Protein AF-A0A1V4JMK2-F1 (afdb_monomer)

InterPro domains:
  IPR051355 Notch and Slit guidance protein [PTHR45836] (16-61)

Sequence (89 aa):
MKKDFKALARMVKESGAQRYQCVCLPGWEGTFCENESNECNSEPCKNNGTCMDLFNSYRATTTFGKRRCCFITTPLRNAFRLYIQYHLE

Foldseek 3Di:
DPPPQQWDWDWDADPNDIDIFTDGDQQFDDRRSPDGDFPCVVVPEPPPWDWAGDRSFIFTDDPPPDDPPGPGPDVPPPVVVVVVVPPDD

pLDDT: mean 73.58, std 20.38, range [39.56, 94.94]

Nearest PDB structures (foldseek):
  4cud-assembly1_A  TM=7.215E-01  e=1.865E-05  Homo sapiens
  7alj-assembly1_A  TM=6.982E-01  e=1.865E-05  Drosophila melanogaster
  9b3n-assembly1_A  TM=6.676E-01  e=4.515E-05  Homo sapiens
  5mwb-assembly1_A  TM=6.206E-01  e=1.865E-05  Homo sapiens
  4d0f-assembly1_A-2  TM=6.539E-01  e=3.091E-05  Homo sapiens

Structure (mmCIF, N/CA/C/O backbone):
data_AF-A0A1V4JMK2-F1
#
_entry.id   AF-A0A1V4JMK2-F1
#
loop_
_atom_site.group_PDB
_atom_site.id
_atom_site.type_symbol
_atom_site.label_atom_id
_atom_site.label_alt_id
_atom_site.label_comp_id
_atom_site.label_asym_id
_atom_site.label_entity_id
_atom_site.label_seq_id
_atom_site.pdbx_PDB_ins_code
_atom_site.Cartn_x
_atom_site.Cartn_y
_atom_site.Cartn_z
_atom_site.occupancy
_atom_site.B_iso_or_equiv
_atom_site.auth_seq_id
_atom_site.auth_comp_id
_atom_site.auth_asym_id
_atom_site.auth_atom_id
_atom_site.pdbx_PDB_model_num
ATOM 1 N N . MET A 1 1 ? -5.203 23.246 7.465 1.00 41.91 1 MET A N 1
ATOM 2 C CA . MET A 1 1 ? -4.541 21.928 7.569 1.00 41.91 1 MET A CA 1
ATOM 3 C C . MET A 1 1 ? -5.616 20.856 7.454 1.00 41.91 1 MET A C 1
ATOM 5 O O . MET A 1 1 ? -6.287 20.576 8.441 1.00 41.91 1 MET A O 1
ATOM 9 N N . LYS A 1 2 ? -5.889 20.352 6.244 1.00 45.94 2 LYS A N 1
ATOM 10 C CA . LYS A 1 2 ? -6.797 19.209 6.081 1.00 45.94 2 LYS A CA 1
ATOM 11 C C . LYS A 1 2 ? -6.028 18.001 6.612 1.00 45.94 2 LYS A C 1
ATOM 13 O O . LYS A 1 2 ? -4.949 17.726 6.111 1.00 45.94 2 LYS A O 1
ATOM 18 N N . LYS A 1 3 ? -6.485 17.393 7.708 1.00 51.91 3 LYS A N 1
ATOM 19 C CA . LYS A 1 3 ? -5.843 16.192 8.250 1.00 51.91 3 LYS A CA 1
ATOM 20 C C . LYS A 1 3 ? -6.136 15.063 7.272 1.00 51.91 3 LYS A C 1
ATOM 22 O O . LYS A 1 3 ? -7.296 14.682 7.142 1.00 51.91 3 LYS A O 1
ATOM 27 N N . ASP A 1 4 ? -5.112 14.598 6.569 1.00 63.94 4 ASP A N 1
ATOM 28 C CA . ASP A 1 4 ? -5.188 13.450 5.670 1.00 63.94 4 ASP A CA 1
ATOM 29 C C . ASP A 1 4 ? -5.627 12.227 6.476 1.00 63.94 4 ASP A C 1
ATOM 31 O O . ASP A 1 4 ? -4.854 11.616 7.213 1.00 63.94 4 ASP A O 1
ATOM 35 N N . PHE A 1 5 ? -6.921 11.935 6.423 1.00 79.50 5 PHE A N 1
ATOM 36 C CA . PHE A 1 5 ? -7.528 10.862 7.190 1.00 79.50 5 PHE A CA 1
ATOM 37 C C . PHE A 1 5 ? -7.214 9.549 6.467 1.00 79.50 5 PHE A C 1
ATOM 39 O O . PHE A 1 5 ? -7.890 9.210 5.509 1.00 79.50 5 PHE A O 1
ATOM 46 N N . LYS A 1 6 ? -6.150 8.847 6.873 1.00 90.62 6 LYS A N 1
ATOM 47 C CA . LYS A 1 6 ? -5.663 7.601 6.236 1.00 90.62 6 LYS A CA 1
ATOM 48 C C . LYS A 1 6 ? -6.380 6.333 6.718 1.00 90.62 6 LYS A C 1
ATOM 50 O O . LYS A 1 6 ? -6.196 5.257 6.156 1.00 90.62 6 LYS A O 1
ATOM 55 N N . ALA A 1 7 ? -7.202 6.456 7.759 1.00 90.62 7 ALA A N 1
ATOM 56 C CA . ALA A 1 7 ? -7.851 5.343 8.439 1.00 90.62 7 ALA A CA 1
ATOM 57 C C . ALA A 1 7 ? -9.255 5.712 8.914 1.00 90.62 7 ALA A C 1
ATOM 59 O O . ALA A 1 7 ? -9.493 6.846 9.307 1.00 90.62 7 ALA A O 1
ATOM 60 N N . LEU A 1 8 ? -10.153 4.736 8.991 1.00 90.88 8 LEU A N 1
ATOM 61 C CA . LEU A 1 8 ?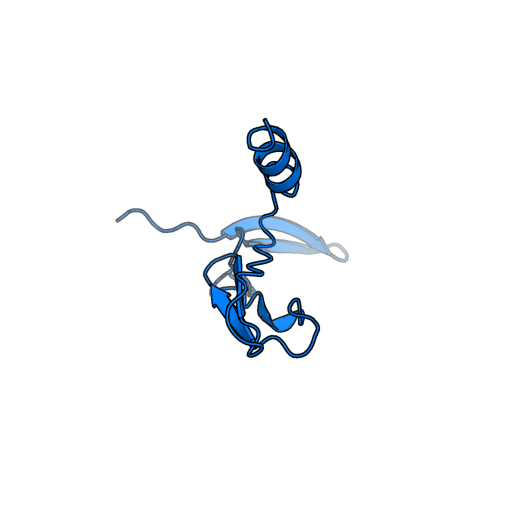 -11.434 4.837 9.685 1.00 90.88 8 LEU A CA 1
ATOM 62 C C . LEU A 1 8 ? -11.392 3.966 10.944 1.00 90.88 8 LEU A C 1
ATOM 64 O O . LEU A 1 8 ? -11.014 2.801 10.879 1.00 90.88 8 LEU A O 1
ATOM 68 N N . ALA A 1 9 ? -11.785 4.500 12.099 1.00 90.56 9 ALA A N 1
ATOM 69 C CA . ALA A 1 9 ? -11.877 3.698 13.317 1.00 90.56 9 ALA A CA 1
ATOM 70 C C . ALA A 1 9 ? -13.129 2.806 13.282 1.00 90.56 9 ALA A C 1
ATOM 72 O O . ALA A 1 9 ? -14.230 3.275 12.991 1.00 90.56 9 ALA A O 1
ATOM 73 N N . ARG A 1 10 ? -12.972 1.524 13.619 1.00 91.62 10 ARG A N 1
ATOM 74 C CA . ARG A 1 10 ? -14.055 0.539 13.711 1.00 91.62 10 ARG A CA 1
ATOM 75 C C . ARG A 1 10 ? -13.967 -0.230 15.026 1.00 91.62 10 ARG A C 1
ATOM 77 O O . ARG A 1 10 ? -12.885 -0.603 15.461 1.00 91.62 10 ARG A O 1
ATOM 84 N N . MET A 1 11 ? -15.117 -0.521 15.628 1.00 90.25 11 MET A N 1
ATOM 85 C CA . MET A 1 11 ? -15.215 -1.422 16.778 1.00 90.25 11 MET A CA 1
ATOM 86 C C . MET A 1 11 ? -15.202 -2.887 16.340 1.00 90.25 11 MET A C 1
ATOM 88 O O . MET A 1 11 ? -15.965 -3.285 15.456 1.00 90.25 11 MET A O 1
ATOM 92 N N . VAL A 1 12 ? -14.360 -3.692 16.986 1.00 89.25 12 VAL A N 1
ATOM 93 C CA . VAL A 1 12 ? -14.236 -5.135 16.764 1.00 89.25 12 VAL A CA 1
ATOM 94 C C . VAL A 1 12 ? -14.437 -5.861 18.094 1.00 89.25 12 VAL A C 1
ATOM 96 O O . VAL A 1 12 ? -13.930 -5.436 19.134 1.00 89.25 12 VAL A O 1
ATOM 99 N N . LYS A 1 13 ? -15.210 -6.951 18.065 1.00 92.44 13 LYS A N 1
ATOM 100 C CA . LYS A 1 13 ? -15.423 -7.837 19.214 1.00 92.44 13 LYS A CA 1
ATOM 101 C C . LYS A 1 13 ? -14.592 -9.097 19.017 1.00 92.44 13 LYS A C 1
ATOM 103 O O . LYS A 1 13 ? -14.819 -9.823 18.054 1.00 92.44 13 LYS A O 1
ATOM 108 N N . GLU A 1 14 ? -13.676 -9.367 19.935 1.00 86.88 14 GLU A N 1
ATOM 109 C CA . GLU A 1 14 ? -12.819 -10.553 19.902 1.00 86.88 14 GLU A CA 1
ATOM 110 C C . GLU A 1 14 ? -12.838 -11.210 21.281 1.00 86.88 14 GLU A C 1
ATOM 112 O O . GLU A 1 14 ? -12.538 -10.570 22.288 1.00 86.88 14 GLU A O 1
ATOM 117 N N . SER A 1 15 ? -13.291 -12.464 21.338 1.00 86.19 15 SER A N 1
ATOM 118 C CA . SER A 1 15 ? -13.354 -13.268 22.571 1.00 86.19 15 SER A CA 1
ATOM 119 C C . SER A 1 15 ? -14.024 -12.573 23.771 1.00 86.19 15 SER A C 1
ATOM 121 O O . SER A 1 15 ? -13.606 -12.732 24.912 1.00 86.19 15 SER A O 1
ATOM 123 N N . GLY A 1 16 ? -15.076 -11.785 23.526 1.00 85.56 16 GLY A N 1
ATOM 124 C CA . GLY A 1 16 ? -15.841 -11.097 24.576 1.00 85.56 16 GLY A CA 1
ATOM 125 C C . GLY A 1 16 ? -15.311 -9.716 24.981 1.00 85.56 16 GLY A C 1
ATOM 126 O O . GLY A 1 16 ? -16.044 -8.982 25.639 1.00 85.56 16 GLY A O 1
ATOM 127 N N . ALA A 1 17 ? -14.121 -9.313 24.522 1.00 87.69 17 ALA A N 1
ATOM 128 C CA . ALA A 1 17 ? 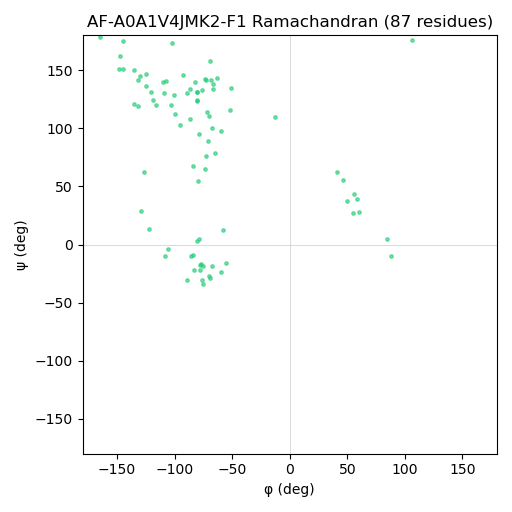-13.595 -7.960 24.691 1.00 87.69 17 ALA A CA 1
ATOM 129 C C . ALA A 1 17 ? -13.951 -7.066 23.488 1.00 87.69 17 ALA A C 1
ATOM 131 O O . ALA A 1 17 ? -14.017 -7.530 22.345 1.00 87.69 17 ALA A O 1
ATOM 132 N N . GLN A 1 18 ? -14.187 -5.776 23.743 1.00 90.94 18 GLN A N 1
ATOM 133 C CA . GLN A 1 18 ? -14.372 -4.762 22.701 1.00 90.94 18 GLN A CA 1
ATOM 134 C C . GLN A 1 18 ? -13.076 -3.974 22.525 1.00 90.94 18 GLN A C 1
ATOM 136 O O . GLN A 1 18 ? -12.538 -3.450 23.501 1.00 90.94 18 GLN A O 1
ATOM 141 N N . ARG A 1 19 ? -12.594 -3.860 21.286 1.00 89.44 19 ARG A N 1
ATOM 142 C CA . ARG A 1 19 ? -11.443 -3.019 20.943 1.00 89.44 19 ARG A CA 1
ATOM 143 C C . ARG A 1 19 ? -11.708 -2.208 19.683 1.00 89.44 19 ARG A C 1
ATOM 145 O O . ARG A 1 19 ? -12.438 -2.647 18.797 1.00 89.44 19 ARG A O 1
ATOM 152 N N . TYR A 1 20 ? -11.091 -1.034 19.601 1.00 89.00 20 TYR A N 1
ATOM 153 C CA . TYR A 1 20 ? -11.040 -0.266 18.362 1.00 89.00 20 TYR A CA 1
ATOM 154 C C . TYR A 1 20 ? -9.914 -0.801 17.476 1.00 89.00 20 TYR A C 1
ATOM 156 O O . TYR A 1 20 ? -8.829 -1.119 17.960 1.00 89.00 20 TYR A O 1
ATOM 164 N N . GLN A 1 21 ? -10.176 -0.871 16.179 1.00 90.31 21 GLN A N 1
ATOM 165 C CA . GLN A 1 21 ? -9.195 -1.166 15.146 1.00 90.31 21 GLN A CA 1
ATOM 166 C C . GLN A 1 21 ? -9.304 -0.119 14.036 1.00 90.31 21 GLN A C 1
ATOM 168 O O . GLN A 1 21 ? -10.399 0.353 13.719 1.00 90.31 21 GLN A O 1
ATOM 173 N N . CYS A 1 22 ? -8.174 0.242 13.435 1.00 93.06 22 CYS A N 1
ATOM 174 C CA . CYS A 1 22 ? -8.143 1.079 12.245 1.00 93.06 22 CYS A CA 1
ATOM 175 C C . CYS A 1 22 ? -8.430 0.240 10.993 1.00 93.06 22 CYS A C 1
ATOM 177 O O . CYS A 1 22 ? -7.840 -0.815 10.780 1.00 93.06 22 CYS A O 1
ATOM 179 N N . VAL A 1 23 ? -9.344 0.727 10.161 1.00 93.44 23 VAL A N 1
ATOM 180 C CA . VAL A 1 23 ? -9.584 0.248 8.801 1.00 93.44 23 VAL A CA 1
ATOM 181 C C . VAL A 1 23 ? -8.879 1.212 7.863 1.00 93.44 23 VAL A C 1
ATOM 183 O O . VAL A 1 23 ? -9.268 2.378 7.773 1.00 93.44 23 VAL A O 1
ATOM 186 N N . CYS A 1 24 ? -7.834 0.746 7.194 1.00 94.25 24 CYS A N 1
ATOM 187 C CA . CYS A 1 24 ? -7.032 1.597 6.326 1.00 94.25 24 CYS A CA 1
ATOM 188 C C . CYS A 1 24 ? -7.756 1.942 5.030 1.00 94.25 24 CYS A C 1
ATOM 190 O O . CYS A 1 24 ? -8.494 1.126 4.472 1.00 94.25 24 CYS A O 1
ATOM 192 N N . LEU A 1 25 ? -7.560 3.180 4.569 1.00 93.00 25 LEU A N 1
ATOM 193 C CA . LEU A 1 25 ? -7.949 3.567 3.220 1.00 93.00 25 LEU A CA 1
ATOM 194 C C . LEU A 1 25 ? -7.048 2.865 2.190 1.00 93.00 25 LEU A C 1
ATOM 196 O O . LEU A 1 25 ? -5.932 2.473 2.531 1.00 93.00 25 LEU A O 1
ATOM 200 N N . PRO A 1 26 ? -7.500 2.727 0.929 1.00 91.12 26 PRO A N 1
ATOM 201 C CA . PRO A 1 26 ? -6.677 2.153 -0.133 1.00 91.12 26 PRO A CA 1
ATOM 202 C C . PRO A 1 26 ? -5.298 2.826 -0.231 1.00 91.12 26 PRO A C 1
ATOM 204 O O . PRO A 1 26 ? -5.211 4.056 -0.179 1.00 91.12 26 PRO A O 1
ATOM 207 N N . GLY A 1 27 ? -4.247 2.014 -0.364 1.00 90.25 27 GLY A N 1
ATOM 208 C CA . GLY A 1 27 ? -2.847 2.451 -0.382 1.00 90.25 27 GLY A CA 1
ATOM 209 C C . GLY A 1 27 ? -2.195 2.632 0.993 1.00 90.25 27 GLY A C 1
ATOM 210 O O . GLY A 1 27 ? -1.063 3.100 1.046 1.00 90.25 27 GLY A O 1
ATOM 211 N N . TRP A 1 28 ? -2.875 2.300 2.099 1.00 94.25 28 TRP A N 1
ATOM 212 C CA . TRP A 1 28 ? -2.307 2.362 3.450 1.00 94.25 28 TRP A CA 1
ATOM 213 C C . TRP A 1 28 ? -2.419 1.031 4.196 1.00 94.25 28 TRP A C 1
ATOM 215 O O . TRP A 1 28 ? -3.424 0.324 4.103 1.00 94.25 28 TRP A O 1
ATOM 225 N N . GLU A 1 29 ? -1.424 0.750 5.032 1.00 93.62 29 GLU A N 1
ATOM 226 C CA . GLU A 1 29 ? -1.344 -0.423 5.899 1.00 93.62 29 GLU A CA 1
ATOM 227 C C . GLU A 1 29 ? -0.671 -0.109 7.244 1.00 93.62 29 GLU A C 1
ATOM 229 O O . GLU A 1 29 ? -0.193 0.998 7.498 1.00 93.62 29 GLU A O 1
ATOM 234 N N . GLY A 1 30 ? -0.648 -1.104 8.130 1.00 92.44 30 GLY A N 1
ATOM 235 C CA . GLY A 1 30 ? -0.169 -0.967 9.504 1.00 92.44 30 GLY A CA 1
ATOM 236 C C . GLY A 1 30 ? -1.306 -0.958 10.521 1.00 92.44 30 GLY A C 1
ATOM 237 O O . GLY A 1 30 ? -2.488 -1.010 10.177 1.00 92.44 30 GLY A O 1
ATOM 238 N N . THR A 1 31 ? -0.948 -0.913 11.805 1.00 91.81 31 THR A N 1
ATOM 239 C CA . THR A 1 31 ? -1.946 -0.954 12.892 1.00 91.81 31 THR A CA 1
ATOM 240 C C . THR A 1 31 ? -2.772 0.332 12.933 1.00 91.81 31 THR A C 1
ATOM 242 O O . THR A 1 31 ? -3.939 0.308 13.326 1.00 91.81 31 THR A O 1
ATOM 245 N N . PHE A 1 32 ? -2.175 1.440 12.493 1.00 90.75 32 PHE A N 1
ATOM 246 C CA . PHE A 1 32 ? -2.753 2.77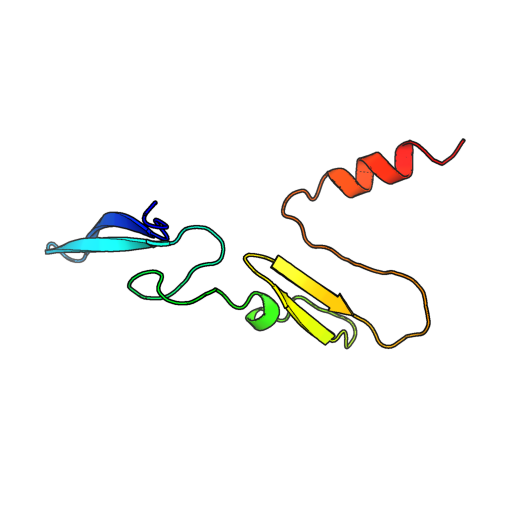9 12.472 1.00 90.75 32 PHE A CA 1
ATOM 247 C C . PHE A 1 32 ? -2.775 3.392 11.064 1.00 90.75 32 PHE A C 1
ATOM 249 O O . PHE A 1 32 ? -3.044 4.588 10.928 1.00 90.75 32 PHE A O 1
ATOM 256 N N . CYS A 1 33 ? -2.549 2.585 10.021 1.00 93.88 33 CYS A N 1
ATOM 257 C CA . CYS A 1 33 ? -2.494 3.024 8.622 1.00 93.88 33 CYS A CA 1
ATOM 258 C C . CYS A 1 33 ? -1.410 4.087 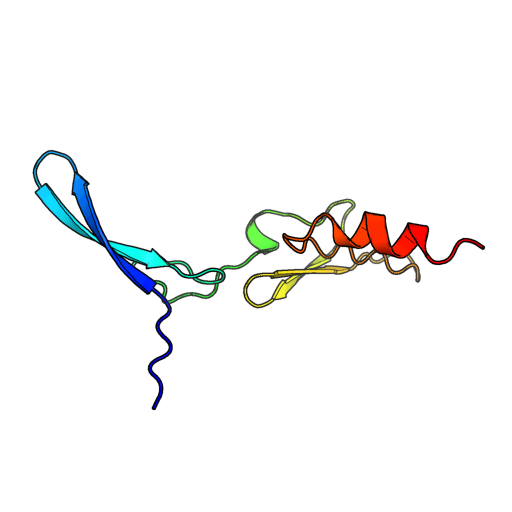8.392 1.00 93.88 33 CYS A C 1
ATOM 260 O O . CYS A 1 33 ? -1.612 5.096 7.709 1.00 93.88 33 CYS A O 1
ATOM 262 N N . GLU A 1 34 ? -0.277 3.886 9.058 1.00 93.31 34 GLU A N 1
ATOM 263 C CA . GLU A 1 34 ? 0.873 4.777 9.074 1.00 93.31 34 GLU A CA 1
ATOM 264 C C . GLU A 1 34 ? 1.802 4.577 7.871 1.00 93.31 34 GLU A C 1
ATOM 266 O O . GLU A 1 34 ? 2.517 5.512 7.502 1.00 93.31 34 GLU A O 1
ATOM 271 N N . ASN A 1 35 ? 1.744 3.403 7.235 1.00 93.81 35 ASN A N 1
ATOM 272 C CA . ASN A 1 35 ? 2.620 3.018 6.134 1.00 93.81 35 ASN A CA 1
ATOM 273 C C . ASN A 1 35 ? 1.859 3.028 4.811 1.00 93.81 35 ASN A C 1
ATOM 275 O O . ASN A 1 35 ? 0.705 2.605 4.756 1.00 93.81 35 ASN A O 1
ATOM 279 N N . GLU A 1 36 ? 2.513 3.491 3.750 1.00 93.94 36 GLU A N 1
ATOM 280 C CA . GLU A 1 36 ? 2.042 3.241 2.388 1.00 93.94 36 GLU A CA 1
ATOM 281 C C . GLU A 1 36 ? 2.159 1.741 2.103 1.00 93.94 36 GLU A C 1
ATOM 283 O O . GLU A 1 36 ? 3.170 1.119 2.440 1.00 93.94 36 GLU A O 1
ATOM 288 N N . SER A 1 37 ? 1.109 1.160 1.531 1.00 94.94 37 SER A N 1
ATOM 289 C CA . SER A 1 37 ? 1.157 -0.226 1.078 1.00 94.94 37 SER A CA 1
ATOM 290 C C . SER A 1 37 ? 2.126 -0.361 -0.083 1.00 94.94 37 SER A C 1
ATOM 292 O O . SER A 1 37 ? 2.115 0.461 -0.984 1.00 94.94 37 SER A O 1
ATOM 294 N N . ASN A 1 38 ? 2.929 -1.423 -0.071 1.00 92.75 38 ASN A N 1
ATOM 295 C CA . ASN A 1 38 ? 3.786 -1.752 -1.203 1.00 92.75 38 ASN A CA 1
ATOM 296 C C . ASN A 1 38 ? 3.079 -2.775 -2.097 1.00 92.75 38 ASN A C 1
ATOM 298 O O . ASN A 1 38 ? 3.032 -3.975 -1.791 1.00 92.75 38 ASN A O 1
ATOM 302 N N . GLU A 1 39 ? 2.532 -2.317 -3.221 1.00 90.31 39 GLU A N 1
ATOM 303 C CA . GLU A 1 39 ? 1.771 -3.160 -4.143 1.00 90.31 39 GLU A CA 1
ATOM 304 C C . GLU A 1 39 ? 2.641 -4.211 -4.855 1.00 90.31 39 GLU A C 1
ATOM 306 O O . GLU A 1 39 ? 2.130 -5.234 -5.335 1.00 90.31 39 GLU A O 1
ATOM 311 N N . CYS A 1 40 ? 3.963 -4.021 -4.879 1.00 87.44 40 CYS A N 1
ATOM 312 C CA . CYS A 1 40 ? 4.905 -4.975 -5.457 1.00 87.44 40 CYS A CA 1
ATOM 313 C C . CYS A 1 40 ? 5.147 -6.220 -4.591 1.00 87.44 40 CYS A C 1
ATOM 315 O O . CYS A 1 40 ? 5.566 -7.241 -5.142 1.00 87.44 40 CYS A O 1
ATOM 317 N N . ASN A 1 41 ? 4.833 -6.192 -3.289 1.00 91.56 41 ASN A N 1
ATOM 318 C CA . ASN A 1 41 ? 5.027 -7.333 -2.377 1.00 91.56 41 ASN A CA 1
ATOM 319 C C . ASN A 1 41 ? 4.245 -8.591 -2.792 1.00 91.56 41 ASN A C 1
ATOM 321 O O . ASN A 1 41 ? 4.623 -9.705 -2.443 1.00 91.56 41 ASN A O 1
ATOM 325 N N . SER A 1 42 ? 3.160 -8.426 -3.552 1.00 87.06 42 SER A N 1
ATOM 326 C CA . SER A 1 42 ? 2.345 -9.534 -4.070 1.00 87.06 42 SER A CA 1
ATOM 327 C C . SER A 1 42 ? 2.922 -10.211 -5.325 1.00 87.06 42 SER A C 1
ATOM 329 O O . SER A 1 42 ? 2.279 -11.085 -5.909 1.00 87.06 42 SER A O 1
ATOM 331 N N . GLU A 1 43 ? 4.110 -9.787 -5.770 1.00 83.88 43 GLU A N 1
ATOM 332 C CA . GLU A 1 43 ? 4.750 -10.205 -7.022 1.00 83.88 43 GLU A CA 1
ATOM 333 C C . GLU A 1 43 ? 3.789 -10.181 -8.232 1.00 83.88 43 GLU A C 1
ATOM 335 O O . GLU A 1 43 ? 3.592 -11.189 -8.941 1.00 83.88 43 GLU A O 1
ATOM 340 N N . PRO A 1 44 ? 3.153 -9.023 -8.501 1.00 80.25 44 PRO A N 1
ATOM 341 C CA . PRO A 1 44 ? 2.105 -8.949 -9.508 1.00 80.25 44 PRO A CA 1
ATOM 342 C C . PRO A 1 44 ? 2.673 -8.914 -10.940 1.00 80.25 44 PRO A C 1
ATOM 344 O O . PRO A 1 44 ? 1.969 -9.205 -11.910 1.00 80.25 44 PRO A O 1
ATOM 347 N N . CYS A 1 45 ? 3.963 -8.598 -11.092 1.00 79.81 45 CYS A N 1
ATOM 348 C CA . CYS A 1 45 ? 4.672 -8.610 -12.369 1.00 79.81 45 CYS A CA 1
ATOM 349 C C . CYS A 1 45 ? 5.101 -10.040 -12.734 1.00 79.81 45 CYS A C 1
ATOM 351 O O . CYS A 1 45 ? 5.813 -10.696 -11.981 1.00 79.81 45 CYS A O 1
ATOM 353 N N . LYS A 1 46 ? 4.684 -10.531 -13.906 1.00 80.44 46 LYS A N 1
ATOM 354 C CA . LYS A 1 46 ? 5.084 -11.849 -14.438 1.00 80.44 46 LYS A CA 1
ATOM 355 C C . LYS A 1 46 ? 6.159 -11.709 -15.520 1.00 80.44 46 LYS A C 1
ATOM 357 O O . LYS A 1 46 ? 6.485 -10.598 -15.934 1.00 80.44 46 LYS A O 1
ATOM 362 N N . ASN A 1 47 ? 6.696 -12.838 -15.990 1.00 76.25 47 ASN A N 1
ATOM 363 C CA . ASN A 1 47 ? 7.692 -12.904 -17.072 1.00 76.25 47 ASN A CA 1
ATOM 364 C C . ASN A 1 47 ? 8.947 -12.058 -16.809 1.00 76.25 47 ASN A C 1
ATOM 366 O O . ASN A 1 47 ? 9.429 -11.361 -17.699 1.00 76.25 47 ASN A O 1
ATOM 370 N N . ASN A 1 48 ? 9.458 -12.113 -15.576 1.00 74.06 48 ASN A N 1
ATOM 371 C CA . ASN A 1 48 ? 10.673 -11.403 -15.174 1.00 74.06 48 ASN A CA 1
ATOM 372 C C . ASN A 1 48 ? 10.580 -9.869 -15.331 1.00 74.06 48 ASN A C 1
ATOM 374 O O . ASN A 1 48 ? 11.582 -9.200 -15.581 1.00 74.06 48 ASN A O 1
ATOM 378 N N . GLY A 1 49 ? 9.366 -9.314 -15.237 1.00 79.06 49 GLY A N 1
ATOM 379 C CA . GLY A 1 49 ? 9.150 -7.871 -15.201 1.00 79.06 49 GLY A CA 1
ATOM 380 C C . GLY A 1 49 ? 9.575 -7.264 -13.865 1.00 79.06 49 GLY A C 1
ATOM 381 O O . GLY A 1 49 ? 9.331 -7.841 -12.808 1.00 79.06 49 GLY A O 1
ATOM 382 N N . THR A 1 50 ? 10.161 -6.073 -13.914 1.00 83.88 50 THR A N 1
ATOM 383 C CA . THR A 1 50 ? 10.486 -5.264 -12.740 1.00 83.88 50 THR A CA 1
ATOM 384 C C . THR A 1 50 ? 9.239 -4.521 -12.279 1.00 83.88 50 THR A C 1
ATOM 386 O O . THR A 1 50 ? 8.629 -3.779 -13.059 1.00 83.88 50 THR A O 1
ATOM 389 N N . CYS A 1 51 ? 8.878 -4.707 -11.011 1.00 86.56 51 CYS A N 1
ATOM 390 C CA . CYS A 1 51 ? 7.803 -3.965 -10.369 1.00 86.56 51 CYS A CA 1
ATOM 391 C C . CYS A 1 51 ? 8.331 -2.647 -9.796 1.00 86.56 51 CYS A C 1
ATOM 393 O O . CYS A 1 51 ? 9.376 -2.621 -9.150 1.00 86.56 51 CYS A O 1
ATOM 395 N N . MET A 1 52 ? 7.608 -1.562 -10.050 1.00 90.06 52 MET A N 1
ATOM 396 C CA . MET A 1 52 ? 7.815 -0.263 -9.423 1.00 90.06 52 MET A CA 1
ATOM 397 C C . MET A 1 52 ? 6.577 0.074 -8.603 1.00 90.06 52 MET A C 1
ATOM 399 O O . MET A 1 52 ? 5.479 0.159 -9.160 1.00 90.06 52 MET A O 1
ATOM 403 N N . ASP A 1 53 ? 6.783 0.251 -7.307 1.00 88.50 53 ASP A N 1
ATOM 404 C CA . ASP A 1 53 ? 5.757 0.623 -6.341 1.00 88.50 53 ASP A CA 1
ATOM 405 C C . ASP A 1 53 ? 5.263 2.057 -6.582 1.00 88.50 53 ASP A C 1
ATOM 407 O O . ASP A 1 53 ? 6.048 2.924 -6.987 1.00 88.50 53 ASP A O 1
ATOM 411 N N . LEU A 1 54 ? 3.962 2.294 -6.416 1.00 89.12 54 LEU A N 1
ATOM 412 C CA . LEU A 1 54 ? 3.309 3.590 -6.610 1.00 89.12 54 LEU A CA 1
ATOM 413 C C . LEU A 1 54 ? 2.132 3.705 -5.635 1.00 89.12 54 LEU A C 1
ATOM 415 O O . LEU A 1 54 ? 1.442 2.732 -5.408 1.00 89.12 54 LEU A O 1
ATOM 419 N N . PHE A 1 55 ? 1.761 4.907 -5.196 1.00 91.00 55 PHE A N 1
ATOM 420 C CA . PHE A 1 55 ? 0.627 5.048 -4.275 1.00 91.00 55 PHE A CA 1
ATOM 421 C C . PHE A 1 55 ? -0.664 4.355 -4.749 1.00 91.00 55 PHE A C 1
ATOM 423 O O . PHE A 1 55 ? -1.249 4.740 -5.773 1.00 91.00 55 PHE A O 1
ATOM 430 N N . ASN A 1 56 ? -1.108 3.343 -3.987 1.00 87.69 56 ASN A N 1
ATOM 431 C CA . ASN A 1 56 ? -2.296 2.525 -4.256 1.00 87.69 56 ASN A CA 1
ATOM 432 C C . ASN A 1 56 ? -2.278 1.871 -5.660 1.00 87.69 56 ASN A C 1
ATOM 434 O O . ASN A 1 56 ? -3.331 1.688 -6.287 1.00 87.69 56 ASN A O 1
ATOM 438 N N . SER A 1 57 ? -1.093 1.614 -6.229 1.00 87.50 57 SER A N 1
ATOM 439 C CA . SER A 1 57 ? -0.921 1.056 -7.575 1.00 87.50 57 SER A CA 1
ATOM 440 C C . SER A 1 57 ? 0.499 0.526 -7.816 1.00 87.50 57 SER A C 1
ATOM 442 O O . SER A 1 57 ? 1.382 0.621 -6.990 1.00 87.50 57 SER A O 1
ATOM 444 N N . TYR A 1 58 ? 0.778 -0.040 -8.987 1.00 83.88 58 TYR A N 1
ATOM 445 C CA . TYR A 1 58 ? 2.158 -0.356 -9.356 1.00 83.88 58 TYR A CA 1
ATOM 446 C C . TYR A 1 58 ? 2.359 -0.220 -10.860 1.00 83.88 58 TYR A C 1
ATOM 448 O O . TYR A 1 58 ? 1.409 -0.223 -11.654 1.00 83.88 58 TYR A O 1
ATOM 456 N N . ARG A 1 59 ? 3.621 -0.120 -11.277 1.00 81.44 59 ARG A N 1
ATOM 457 C CA . ARG A 1 59 ? 4.024 -0.150 -12.684 1.00 81.44 59 ARG A CA 1
ATOM 458 C C . ARG A 1 59 ? 4.941 -1.335 -12.947 1.00 81.44 59 ARG A C 1
ATOM 460 O O . ARG A 1 59 ? 6.004 -1.454 -12.354 1.00 81.44 59 ARG A O 1
ATOM 467 N N . ALA A 1 60 ? 4.558 -2.161 -13.913 1.00 80.94 60 ALA A N 1
ATOM 468 C CA . ALA A 1 60 ? 5.410 -3.212 -14.451 1.00 80.94 60 ALA A CA 1
ATOM 469 C C . ALA A 1 60 ? 6.249 -2.680 -15.621 1.00 80.94 60 ALA A C 1
ATOM 471 O O . ALA A 1 60 ? 5.704 -2.099 -16.563 1.00 80.94 60 ALA A O 1
ATOM 472 N N . THR A 1 61 ? 7.558 -2.923 -15.601 1.00 76.19 61 THR A N 1
ATOM 473 C CA . THR A 1 61 ? 8.444 -2.711 -16.756 1.00 76.19 61 THR A CA 1
ATOM 474 C C . THR A 1 61 ? 9.103 -4.035 -17.134 1.00 76.19 61 THR A C 1
ATOM 476 O O . THR A 1 61 ? 9.588 -4.756 -16.273 1.00 76.19 61 THR A O 1
ATOM 479 N N . THR A 1 62 ? 9.089 -4.409 -18.412 1.00 68.56 62 THR A N 1
ATOM 480 C CA . THR A 1 62 ? 9.801 -5.600 -18.903 1.00 68.56 62 THR A CA 1
ATOM 481 C C . THR A 1 62 ? 10.980 -5.153 -19.758 1.00 68.56 62 THR A C 1
ATOM 483 O O . THR A 1 62 ? 10.877 -4.196 -20.525 1.00 68.56 62 THR A O 1
ATOM 486 N N . THR A 1 63 ? 12.119 -5.829 -19.630 1.00 60.53 63 THR A N 1
ATOM 487 C CA . THR A 1 63 ? 13.376 -5.466 -20.310 1.00 60.53 63 THR A CA 1
ATOM 488 C C . THR A 1 63 ? 13.428 -5.893 -21.781 1.00 60.53 63 THR A C 1
ATOM 490 O O . THR A 1 63 ? 14.442 -5.696 -22.449 1.00 60.53 63 THR A O 1
ATOM 493 N N . PHE A 1 64 ? 12.341 -6.440 -22.331 1.00 55.22 64 PHE A N 1
ATOM 494 C CA . PHE A 1 64 ? 12.280 -6.840 -23.733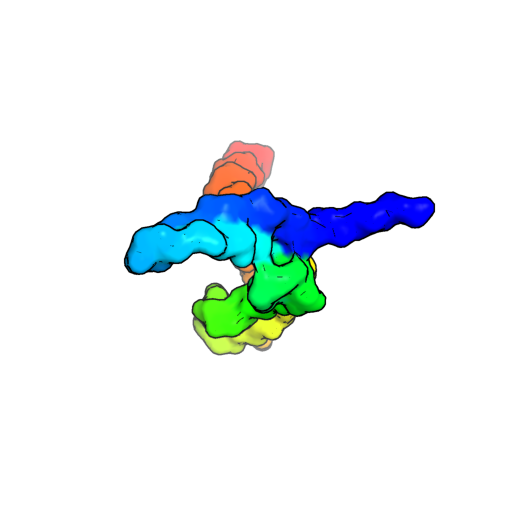 1.00 55.22 64 PHE A CA 1
ATOM 495 C C . PHE A 1 64 ? 11.850 -5.659 -24.611 1.00 55.22 64 PHE A C 1
ATOM 497 O O . PHE A 1 64 ? 10.705 -5.214 -24.581 1.00 55.22 64 PHE A O 1
ATOM 504 N N . GLY A 1 65 ? 12.819 -5.143 -25.372 1.00 49.75 65 GLY A N 1
ATOM 505 C CA . GLY A 1 65 ? 12.729 -4.054 -26.347 1.00 49.75 65 GLY A CA 1
ATOM 506 C C . GLY A 1 65 ? 11.325 -3.604 -26.772 1.00 49.75 65 GLY A C 1
ATOM 507 O O . GLY A 1 65 ? 10.645 -4.267 -27.547 1.00 49.75 65 GLY A O 1
ATOM 508 N N . LYS A 1 66 ? 10.947 -2.400 -26.325 1.00 48.94 66 LYS A N 1
ATOM 509 C CA . LYS A 1 66 ? 9.951 -1.504 -26.942 1.00 48.94 66 LYS A CA 1
ATOM 510 C C . LYS A 1 66 ? 8.681 -2.177 -27.500 1.00 48.94 66 LYS A C 1
ATOM 512 O O . LYS A 1 66 ? 8.344 -1.976 -28.662 1.00 48.94 66 LYS A O 1
ATOM 517 N N . ARG A 1 67 ? 7.875 -2.830 -26.662 1.00 45.91 67 ARG A N 1
ATOM 518 C CA . ARG A 1 67 ? 6.406 -2.780 -26.813 1.00 45.91 67 ARG A CA 1
ATOM 519 C C . ARG A 1 67 ? 5.791 -2.555 -25.441 1.00 45.91 67 ARG A C 1
ATOM 521 O O . ARG A 1 67 ? 6.042 -3.303 -24.507 1.00 45.91 67 ARG A O 1
ATOM 528 N N . ARG A 1 68 ? 5.048 -1.454 -25.312 1.00 51.28 68 ARG A N 1
ATOM 529 C CA . ARG A 1 68 ? 4.412 -0.986 -24.074 1.00 51.28 68 ARG A CA 1
ATOM 530 C C . ARG A 1 68 ? 3.338 -1.978 -23.609 1.00 51.28 68 ARG A C 1
ATOM 532 O O . ARG A 1 68 ? 2.155 -1.724 -23.784 1.00 51.28 68 ARG A O 1
ATOM 539 N N . CYS A 1 69 ? 3.729 -3.079 -22.982 1.00 43.84 69 CYS A N 1
ATOM 540 C CA . CYS A 1 69 ? 2.830 -3.859 -22.138 1.00 43.84 69 CYS A CA 1
ATOM 541 C C . CYS A 1 69 ? 2.810 -3.232 -20.739 1.00 43.84 69 CYS A C 1
ATOM 543 O O . CYS A 1 69 ? 3.296 -3.812 -19.773 1.00 43.84 69 CYS A O 1
ATOM 545 N N . CYS A 1 70 ? 2.253 -2.020 -20.634 1.00 44.75 70 CYS A N 1
ATOM 546 C CA . CYS A 1 70 ? 1.755 -1.537 -19.352 1.00 44.75 70 CYS A CA 1
ATOM 547 C C . CYS A 1 70 ? 0.499 -2.354 -19.035 1.00 44.75 70 CYS A C 1
ATOM 549 O O . CYS A 1 70 ? -0.607 -1.959 -19.401 1.00 44.75 70 CYS A O 1
ATOM 551 N N . PHE A 1 71 ? 0.651 -3.496 -18.367 1.00 46.12 71 PHE A N 1
ATOM 552 C CA . PHE A 1 71 ? -0.462 -4.082 -17.626 1.00 46.12 71 PHE A CA 1
ATOM 553 C C . PHE A 1 71 ? -0.676 -3.208 -16.391 1.00 46.12 71 PHE A C 1
ATOM 555 O O . PHE A 1 71 ? -0.237 -3.540 -15.297 1.00 46.12 71 PHE A O 1
ATOM 562 N N . ILE A 1 72 ? -1.286 -2.037 -16.583 1.00 47.97 72 ILE A N 1
ATOM 563 C CA . ILE A 1 72 ? -1.809 -1.261 -15.466 1.00 47.97 72 ILE A CA 1
ATOM 564 C C . ILE A 1 72 ? -2.960 -2.111 -14.935 1.00 47.97 72 ILE A C 1
ATOM 566 O O . ILE A 1 72 ? -4.036 -2.144 -15.536 1.00 47.97 72 ILE A O 1
ATOM 570 N N . THR A 1 73 ? -2.753 -2.853 -13.852 1.00 48.09 73 THR A N 1
ATOM 571 C CA . THR A 1 73 ? -3.859 -3.472 -13.119 1.00 48.09 73 THR A CA 1
ATOM 572 C C . THR A 1 73 ? -4.577 -2.377 -12.345 1.00 48.09 73 THR A C 1
ATOM 574 O O . THR A 1 73 ? -4.572 -2.332 -11.120 1.00 48.09 73 THR A O 1
ATOM 577 N N . THR A 1 74 ? -5.186 -1.443 -13.068 1.00 46.62 74 THR A N 1
ATOM 578 C CA . THR A 1 74 ? -6.233 -0.639 -12.457 1.00 46.62 74 THR A CA 1
ATOM 579 C C . THR A 1 74 ? -7.374 -1.592 -12.079 1.00 46.62 74 THR A C 1
ATOM 581 O O . THR A 1 74 ? -7.672 -2.525 -12.836 1.00 46.62 74 THR A O 1
ATOM 584 N N . PRO A 1 75 ? -8.057 -1.371 -10.943 1.00 46.25 75 PRO A N 1
ATOM 585 C CA . PRO A 1 75 ? -9.290 -2.086 -10.600 1.00 46.25 75 PRO A CA 1
ATOM 586 C C . PRO A 1 75 ? -10.376 -1.960 -11.684 1.00 46.25 75 PRO A C 1
ATOM 588 O O . PRO A 1 75 ? -11.317 -2.747 -11.737 1.00 46.25 75 PRO A O 1
ATOM 591 N N . LEU A 1 76 ? -10.229 -0.997 -12.601 1.00 46.59 76 LEU A N 1
ATOM 592 C CA . LEU A 1 76 ? -11.081 -0.767 -13.763 1.00 46.59 76 LEU A CA 1
ATOM 593 C C . LEU A 1 76 ? -10.752 -1.725 -14.920 1.00 46.59 76 LEU A C 1
ATOM 595 O O . LEU A 1 76 ? -10.560 -1.306 -16.064 1.00 46.59 76 LEU A O 1
ATOM 599 N N . ARG A 1 77 ? -10.766 -3.035 -14.648 1.00 48.69 77 ARG A N 1
ATOM 600 C CA . ARG A 1 77 ? -10.616 -4.135 -15.627 1.00 48.69 77 ARG A CA 1
ATOM 601 C C . ARG A 1 77 ? -11.654 -4.152 -16.773 1.00 48.69 77 ARG A C 1
ATOM 603 O O . ARG A 1 77 ? -11.694 -5.114 -17.531 1.00 48.69 77 ARG A O 1
ATOM 610 N N . ASN A 1 78 ? -12.431 -3.083 -16.961 1.00 43.41 78 ASN A N 1
ATOM 611 C CA . ASN A 1 78 ? -13.358 -2.894 -18.078 1.00 43.41 78 ASN A CA 1
ATOM 612 C C . ASN A 1 78 ? -12.908 -1.834 -19.106 1.00 43.41 78 ASN A C 1
ATOM 614 O O . ASN A 1 78 ? -13.488 -1.775 -20.185 1.00 43.41 78 ASN A O 1
ATOM 618 N N . ALA A 1 79 ? -11.865 -1.032 -18.849 1.00 45.88 79 ALA A N 1
ATOM 619 C CA . ALA A 1 79 ? -11.452 0.016 -19.797 1.00 45.88 79 ALA A CA 1
ATOM 620 C C . ALA A 1 79 ? -10.679 -0.527 -21.019 1.00 45.88 79 ALA A C 1
ATOM 622 O O . ALA A 1 79 ? -10.806 -0.005 -22.125 1.00 45.88 79 ALA A O 1
ATOM 623 N N . PHE A 1 80 ? -9.930 -1.624 -20.858 1.00 46.31 80 PHE A N 1
ATOM 624 C CA . PHE A 1 80 ? -9.147 -2.215 -21.954 1.00 46.31 80 PHE A CA 1
ATOM 625 C C . PHE A 1 80 ? -10.027 -2.869 -23.031 1.00 46.31 80 PHE A C 1
ATOM 627 O O . PHE A 1 80 ? -9.656 -2.909 -24.201 1.00 46.31 80 PHE A O 1
ATOM 634 N N . ARG A 1 81 ? -11.225 -3.334 -22.650 1.00 45.72 81 ARG A N 1
ATOM 635 C CA . ARG A 1 81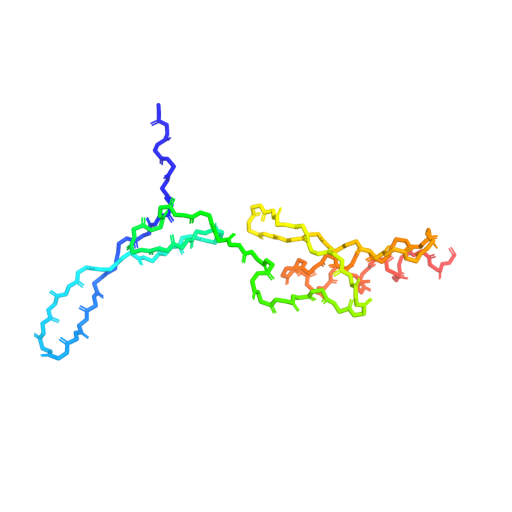 ? -12.206 -3.905 -23.584 1.00 45.72 81 ARG A CA 1
ATOM 636 C C . ARG A 1 81 ? -12.968 -2.830 -24.369 1.00 45.72 81 ARG A C 1
ATOM 638 O O . ARG A 1 81 ? -13.450 -3.125 -25.451 1.00 45.72 81 ARG A O 1
ATOM 645 N N . LEU A 1 82 ? -13.033 -1.594 -23.862 1.00 40.12 82 LEU A N 1
ATOM 646 C CA . LEU A 1 82 ? -13.688 -0.468 -24.540 1.00 40.12 82 LEU A CA 1
ATOM 647 C C . LEU A 1 82 ? -12.743 0.306 -25.475 1.00 40.12 82 LEU A C 1
ATOM 649 O O . LEU A 1 82 ? -13.192 0.802 -26.500 1.00 40.12 82 LEU A O 1
ATOM 653 N N . TYR A 1 83 ? -11.438 0.375 -25.181 1.00 42.94 83 TYR A N 1
ATOM 654 C CA . TYR A 1 83 ? -10.488 1.126 -26.018 1.00 42.94 83 TYR A CA 1
ATOM 655 C C . TYR A 1 83 ? -10.118 0.411 -27.333 1.00 42.94 83 TYR A C 1
ATOM 657 O O . TYR A 1 83 ? -9.944 1.056 -28.361 1.00 42.94 83 TYR A O 1
ATOM 665 N N . ILE A 1 84 ? -10.050 -0.926 -27.336 1.00 39.69 84 ILE A N 1
ATOM 666 C CA . ILE A 1 84 ? -9.737 -1.710 -28.548 1.00 39.69 84 ILE A CA 1
ATOM 667 C C . ILE A 1 84 ? -10.947 -1.821 -29.498 1.00 39.69 84 ILE A C 1
ATOM 669 O O . ILE A 1 84 ? -10.773 -2.117 -30.674 1.00 39.69 84 ILE A O 1
ATOM 673 N N . GLN A 1 85 ? -12.166 -1.536 -29.026 1.00 42.03 85 GLN A N 1
ATOM 674 C CA . GLN A 1 85 ? -13.377 -1.605 -29.852 1.00 42.03 85 GLN A CA 1
ATOM 675 C C . GLN A 1 85 ? -13.662 -0.310 -30.641 1.00 42.03 85 GLN A C 1
ATOM 677 O O . GLN A 1 85 ? -14.512 -0.329 -31.520 1.00 42.03 85 GLN A O 1
ATOM 682 N N . TYR A 1 86 ? -12.947 0.793 -30.370 1.00 39.56 86 TYR A N 1
ATOM 683 C CA . TYR A 1 86 ? -13.169 2.098 -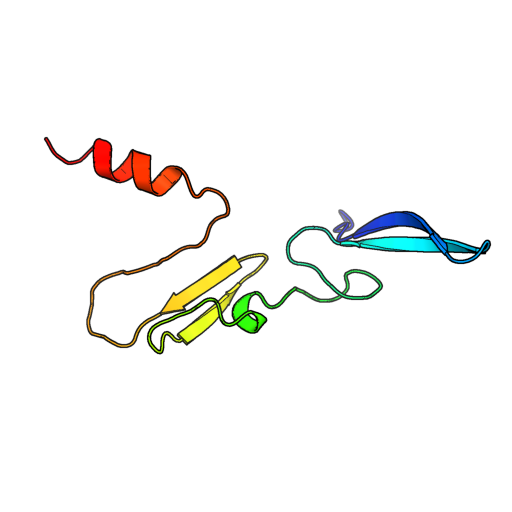31.021 1.00 39.56 86 TYR A CA 1
ATOM 684 C C . TYR A 1 86 ? -12.100 2.486 -32.068 1.00 39.56 86 TYR A C 1
ATOM 686 O O . TYR A 1 86 ? -12.226 3.516 -32.719 1.00 39.56 86 TYR A O 1
ATOM 694 N N . HIS A 1 87 ? -11.036 1.694 -32.251 1.00 41.28 87 HIS A N 1
ATOM 695 C CA . HIS A 1 87 ? -9.936 2.020 -33.181 1.00 41.28 87 HIS A CA 1
ATOM 696 C C . HIS A 1 87 ? -9.579 0.889 -34.158 1.00 41.28 87 HIS A C 1
ATOM 698 O O . HIS A 1 87 ? -8.440 0.782 -34.611 1.00 41.28 87 HIS A O 1
ATOM 704 N N . LEU A 1 88 ? -10.561 0.054 -34.494 1.00 40.50 88 LEU A N 1
ATOM 705 C CA . LEU A 1 88 ? -10.501 -0.849 -35.643 1.00 40.50 88 LEU A CA 1
ATOM 706 C C . LEU A 1 88 ? -11.742 -0.642 -36.527 1.00 40.50 88 LEU A C 1
ATOM 708 O O . LEU A 1 88 ? -12.551 -1.551 -36.681 1.00 40.50 88 LEU A O 1
ATOM 712 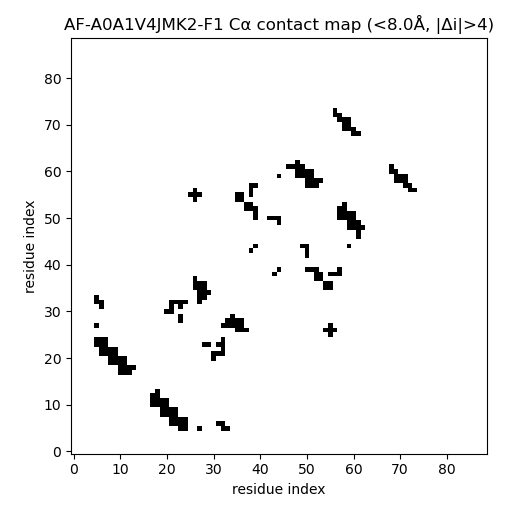N N . GLU A 1 89 ? -11.860 0.573 -37.068 1.00 48.72 89 GLU A N 1
ATOM 713 C CA . GLU A 1 89 ? -12.301 0.881 -38.439 1.00 48.72 89 GLU A CA 1
ATOM 714 C C . GLU A 1 89 ? -11.296 1.880 -39.028 1.00 48.72 89 GLU A C 1
ATOM 716 O O . GLU A 1 89 ? -10.922 2.830 -38.297 1.00 48.72 89 GLU A O 1
#

Solvent-accessible surface area (backbone atoms only — not comparable to full-atom values): 5762 Å² total; per-residue (Å²): 132,85,77,83,76,41,47,45,84,41,83,45,78,57,98,90,43,82,46,80,43,52,45,49,39,92,36,32,32,70,80,70,24,80,38,73,42,64,54,46,80,73,60,76,46,64,91,84,25,48,63,41,67,38,90,63,37,55,46,46,46,62,91,66,80,93,66,91,69,68,68,64,82,54,92,63,80,63,55,72,71,56,58,65,71,74,71,78,125

Organism: NCBI:txid372326

Seconda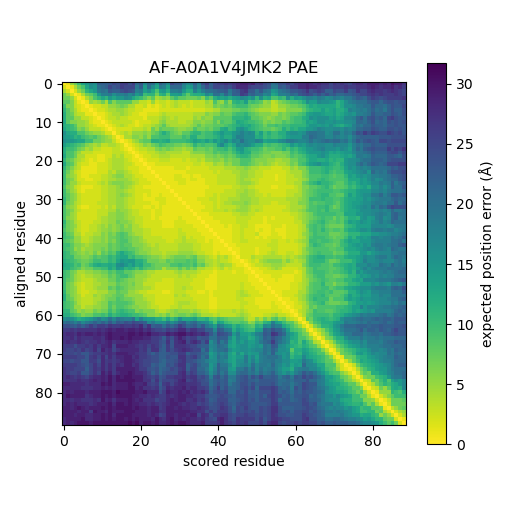ry structure (DSSP, 8-state):
------EEEEEEEETTEEEEEEEEPTTEESSSS-EE--GGGG----TTPEEEEETTEEEEE--STT--------S-TTHHHHHTTSS--

Mean predicted aligned error: 12.39 Å

Radius of gyration: 18.91 Å; Cα contacts (8 Å, |Δi|>4): 117; chains: 1; bounding box: 29×35×63 Å